Protein AF-A0A934Y844-F1 (afdb_monomer)

Structure (mmCIF, N/CA/C/O backbone):
data_AF-A0A934Y844-F1
#
_entry.id   AF-A0A934Y844-F1
#
loop_
_atom_site.group_PDB
_atom_site.id
_atom_site.type_symbol
_atom_site.label_atom_id
_atom_site.label_alt_id
_atom_site.label_comp_id
_atom_site.label_asym_id
_atom_site.label_entity_id
_atom_site.label_seq_id
_atom_site.pdbx_PDB_ins_code
_atom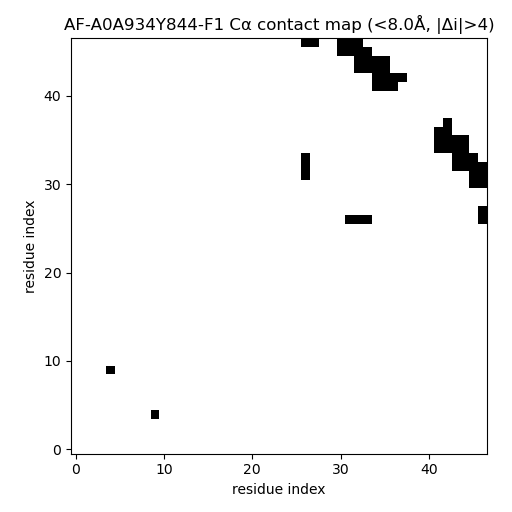_site.Cartn_x
_atom_site.Cartn_y
_atom_site.Cartn_z
_atom_site.occupancy
_atom_site.B_iso_or_equiv
_atom_site.auth_seq_id
_atom_site.auth_comp_id
_atom_site.auth_asym_id
_atom_site.auth_atom_id
_atom_site.pdbx_PDB_model_num
ATOM 1 N N . MET A 1 1 ? 2.137 -15.282 -26.357 1.00 39.84 1 MET A N 1
ATOM 2 C CA . MET A 1 1 ? 3.146 -14.227 -26.598 1.00 39.84 1 MET A CA 1
ATOM 3 C C . MET A 1 1 ? 3.781 -13.852 -25.270 1.00 39.84 1 MET A C 1
ATOM 5 O O . MET A 1 1 ? 3.091 -13.318 -24.413 1.00 39.84 1 MET A O 1
ATOM 9 N N . SER A 1 2 ? 5.055 -14.183 -25.061 1.00 55.75 2 SER A N 1
ATOM 10 C CA . SER A 1 2 ? 5.791 -13.726 -23.878 1.00 55.75 2 SER A CA 1
ATOM 11 C C . SER A 1 2 ? 6.252 -12.295 -24.140 1.00 55.75 2 SER A C 1
ATOM 13 O O . SER A 1 2 ? 7.266 -12.082 -24.805 1.00 55.75 2 SER A O 1
ATOM 15 N N . TYR A 1 3 ? 5.468 -11.310 -23.698 1.00 61.03 3 TYR A N 1
ATOM 16 C CA . TYR A 1 3 ? 5.864 -9.905 -23.770 1.00 61.03 3 TYR A CA 1
ATOM 17 C C . TYR A 1 3 ? 7.090 -9.713 -22.875 1.00 61.03 3 TYR A C 1
ATOM 19 O O . TYR A 1 3 ? 6.989 -9.726 -21.649 1.00 61.03 3 TYR A O 1
ATOM 27 N N . LYS A 1 4 ? 8.268 -9.584 -23.495 1.00 66.06 4 LYS A N 1
ATOM 28 C CA . LYS A 1 4 ? 9.523 -9.264 -22.808 1.00 66.06 4 LYS A CA 1
ATOM 29 C C . LYS A 1 4 ? 9.296 -7.938 -22.077 1.00 66.06 4 LYS A C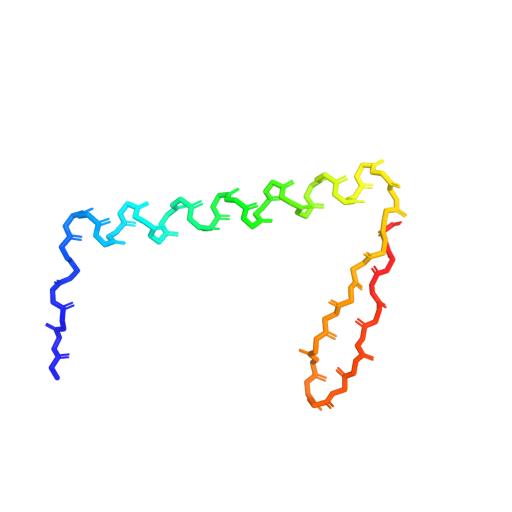 1
ATOM 31 O O . LYS A 1 4 ? 9.149 -6.906 -22.732 1.00 66.06 4 LYS A O 1
ATOM 36 N N . ARG A 1 5 ? 9.196 -7.959 -20.740 1.00 65.69 5 ARG A N 1
ATOM 37 C CA . ARG A 1 5 ? 9.089 -6.720 -19.958 1.00 65.69 5 ARG A CA 1
ATOM 38 C C . ARG A 1 5 ? 10.317 -5.879 -20.281 1.00 65.69 5 ARG A C 1
ATOM 40 O O . ARG A 1 5 ? 11.447 -6.315 -20.070 1.00 65.69 5 ARG A O 1
ATOM 47 N N . THR A 1 6 ? 10.102 -4.701 -20.850 1.00 81.50 6 THR A N 1
ATOM 48 C CA . THR A 1 6 ? 11.179 -3.728 -21.010 1.00 81.50 6 THR A CA 1
ATOM 49 C C . THR A 1 6 ? 11.640 -3.299 -19.617 1.00 81.50 6 THR A C 1
ATOM 51 O O . THR A 1 6 ? 10.844 -3.276 -18.678 1.00 81.50 6 THR A O 1
ATOM 54 N N . ALA A 1 7 ? 12.918 -2.947 -19.461 1.00 83.94 7 ALA A N 1
ATOM 55 C CA . ALA A 1 7 ? 13.466 -2.526 -18.166 1.00 83.94 7 ALA A CA 1
ATOM 56 C C . ALA A 1 7 ? 12.660 -1.377 -17.521 1.00 83.94 7 ALA A C 1
ATOM 58 O O . ALA A 1 7 ? 12.562 -1.284 -16.301 1.00 83.94 7 ALA A O 1
ATOM 59 N N . ILE A 1 8 ? 12.043 -0.529 -18.348 1.00 86.62 8 ILE A N 1
ATOM 60 C CA . ILE A 1 8 ? 11.153 0.554 -17.917 1.00 86.62 8 ILE A CA 1
ATOM 61 C C . ILE A 1 8 ? 9.856 -0.005 -17.327 1.00 86.62 8 ILE A C 1
ATOM 63 O O . ILE A 1 8 ? 9.465 0.400 -16.238 1.00 86.62 8 ILE A O 1
ATOM 67 N N . LEU A 1 9 ? 9.207 -0.954 -18.009 1.00 87.25 9 LEU A N 1
ATOM 68 C CA . LEU A 1 9 ? 7.969 -1.561 -17.521 1.00 87.25 9 LEU A CA 1
ATOM 69 C C . LEU A 1 9 ? 8.185 -2.261 -16.175 1.00 87.25 9 LEU A C 1
ATOM 71 O O . LEU A 1 9 ? 7.349 -2.135 -15.287 1.00 87.25 9 LEU A O 1
ATOM 75 N N . THR A 1 10 ? 9.319 -2.944 -15.998 1.00 90.62 10 THR A N 1
ATOM 76 C CA . THR A 1 10 ? 9.675 -3.563 -14.714 1.00 90.62 10 THR A CA 1
ATOM 77 C C . THR A 1 10 ? 9.793 -2.521 -13.603 1.00 90.62 10 THR A C 1
ATOM 79 O O . THR A 1 10 ? 9.116 -2.654 -12.589 1.00 90.62 10 THR A O 1
ATOM 82 N N . LYS A 1 11 ? 10.545 -1.434 -13.828 1.00 92.06 11 LYS A N 1
ATOM 83 C CA . LYS A 1 11 ? 10.680 -0.342 -12.848 1.00 92.06 11 LYS A CA 1
ATOM 84 C C . LYS A 1 11 ? 9.342 0.295 -12.476 1.00 92.06 11 LYS A C 1
ATOM 86 O O . LYS A 1 11 ? 9.137 0.656 -11.324 1.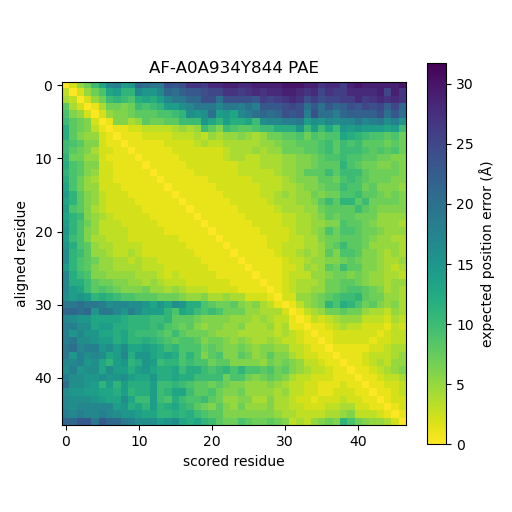00 92.06 11 LYS A O 1
ATOM 91 N N . VAL A 1 12 ? 8.437 0.454 -13.443 1.00 91.62 12 VAL A N 1
ATOM 92 C CA . VAL A 1 12 ? 7.102 1.014 -13.186 1.00 91.62 12 VAL A CA 1
ATOM 93 C C . VAL A 1 12 ? 6.280 0.075 -12.305 1.00 91.62 12 VAL A C 1
ATOM 95 O O . VAL A 1 12 ? 5.651 0.540 -11.360 1.00 91.62 12 VAL A O 1
ATOM 98 N N . VAL A 1 13 ? 6.302 -1.233 -12.573 1.00 92.44 13 VAL A N 1
ATOM 99 C CA . VAL A 1 13 ? 5.586 -2.222 -11.750 1.00 92.44 13 VAL A CA 1
ATOM 100 C C . VAL A 1 13 ? 6.139 -2.251 -10.323 1.00 92.44 13 VAL A C 1
ATOM 102 O O . VAL A 1 13 ? 5.362 -2.156 -9.378 1.00 92.44 13 VAL A O 1
ATOM 105 N N . GLU A 1 14 ? 7.462 -2.276 -10.161 1.00 92.88 14 GLU A N 1
ATOM 106 C CA . GLU A 1 14 ? 8.117 -2.230 -8.844 1.00 92.88 14 GLU A CA 1
ATOM 107 C C . GLU A 1 14 ? 7.777 -0.943 -8.076 1.00 92.88 14 GLU A C 1
ATOM 109 O O . GLU A 1 14 ? 7.488 -0.972 -6.879 1.00 92.88 14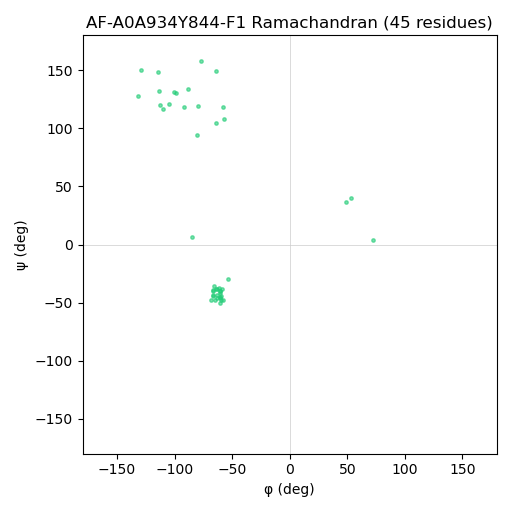 GLU A O 1
ATOM 114 N N . ALA A 1 15 ? 7.754 0.204 -8.762 1.00 93.56 15 ALA A N 1
ATOM 115 C CA . ALA A 1 15 ? 7.359 1.468 -8.149 1.00 93.56 15 ALA A CA 1
ATOM 116 C C . ALA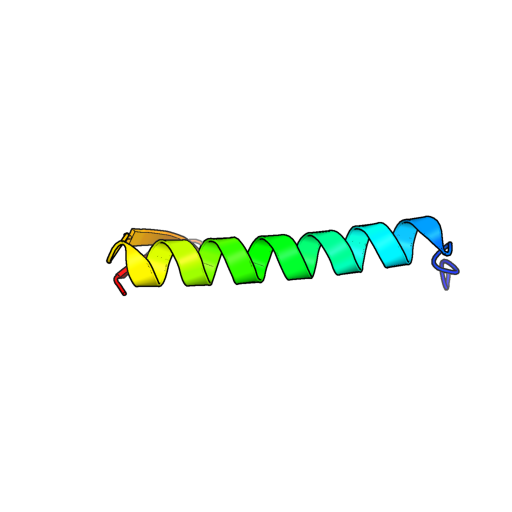 A 1 15 ? 5.892 1.451 -7.687 1.00 93.56 15 ALA A C 1
ATOM 118 O O . ALA A 1 15 ? 5.582 1.983 -6.621 1.00 93.56 15 ALA A O 1
ATOM 119 N N . MET A 1 16 ? 4.993 0.829 -8.456 1.00 94.06 16 MET A N 1
ATOM 120 C CA . MET A 1 16 ? 3.579 0.699 -8.090 1.00 94.06 16 MET A CA 1
ATOM 121 C C . MET A 1 16 ? 3.379 -0.192 -6.859 1.00 94.06 16 MET A C 1
ATOM 123 O O . MET A 1 16 ? 2.582 0.163 -5.989 1.00 94.06 16 MET A O 1
ATOM 127 N N . GLU A 1 17 ? 4.123 -1.296 -6.747 1.00 93.12 17 GLU A N 1
ATOM 128 C CA . GLU A 1 17 ? 4.124 -2.145 -5.545 1.00 93.12 17 GLU A CA 1
ATOM 129 C C . GLU A 1 17 ? 4.584 -1.349 -4.314 1.00 93.12 17 GLU A C 1
ATOM 131 O O . GLU A 1 17 ? 3.907 -1.327 -3.285 1.00 93.12 17 GLU A O 1
ATOM 136 N N . LEU A 1 18 ? 5.663 -0.575 -4.451 1.00 95.19 18 LEU A N 1
ATOM 137 C CA . LEU A 1 18 ? 6.198 0.234 -3.355 1.00 95.19 18 LEU A CA 1
ATOM 138 C C . LEU A 1 18 ? 5.243 1.357 -2.908 1.00 95.19 18 LEU A C 1
ATOM 140 O O . LEU A 1 18 ? 5.165 1.686 -1.721 1.00 95.19 18 LEU A O 1
ATOM 144 N N . VAL A 1 19 ? 4.506 1.960 -3.846 1.00 94.31 19 VAL A N 1
ATOM 145 C CA . VAL A 1 19 ? 3.466 2.956 -3.536 1.00 94.31 19 VAL A CA 1
ATOM 146 C C . VAL A 1 19 ? 2.308 2.310 -2.780 1.00 94.31 19 VAL A C 1
ATOM 148 O O . VAL A 1 19 ? 1.844 2.873 -1.786 1.00 94.31 19 VAL A O 1
ATOM 151 N N . HIS A 1 20 ? 1.861 1.132 -3.216 1.00 89.31 20 HIS A N 1
ATOM 152 C CA . HIS A 1 20 ? 0.787 0.395 -2.559 1.00 89.31 20 HIS A CA 1
ATOM 153 C C . HIS A 1 20 ? 1.121 0.095 -1.089 1.00 89.31 20 HIS A C 1
ATOM 155 O O . HIS A 1 20 ? 0.323 0.409 -0.199 1.00 89.31 20 HIS A O 1
ATOM 161 N N . ASP A 1 21 ? 2.327 -0.403 -0.818 1.00 91.00 21 ASP A N 1
ATOM 162 C CA . ASP A 1 21 ? 2.762 -0.737 0.542 1.00 91.00 21 ASP A CA 1
ATOM 163 C C . ASP A 1 21 ? 2.821 0.494 1.454 1.00 91.00 21 ASP A C 1
ATOM 165 O O . ASP A 1 21 ? 2.301 0.474 2.576 1.00 91.00 21 ASP A O 1
ATOM 169 N N . LYS A 1 22 ? 3.360 1.612 0.950 1.00 92.75 22 LYS A N 1
ATOM 170 C CA . LYS A 1 22 ? 3.409 2.876 1.703 1.00 92.75 22 LYS A CA 1
ATOM 171 C C . LYS A 1 22 ? 2.024 3.431 2.021 1.00 92.75 22 LYS A C 1
ATOM 173 O O . LYS A 1 22 ? 1.818 3.960 3.114 1.00 92.75 22 LYS A O 1
ATOM 178 N N . LEU A 1 23 ? 1.068 3.320 1.097 1.00 87.00 23 LEU A N 1
ATOM 179 C CA . LEU A 1 23 ? -0.306 3.779 1.324 1.00 87.00 23 LEU A CA 1
ATOM 180 C C . LEU A 1 23 ? -1.008 2.951 2.407 1.00 87.00 23 LEU A C 1
ATOM 182 O O . LEU A 1 23 ? -1.718 3.516 3.245 1.00 87.00 23 LEU A O 1
ATOM 186 N N . ILE A 1 24 ? -0.782 1.634 2.432 1.00 86.75 24 ILE A N 1
ATOM 187 C CA . ILE A 1 24 ? -1.301 0.761 3.491 1.00 86.75 24 ILE A CA 1
ATOM 188 C C . ILE A 1 24 ? -0.672 1.115 4.838 1.00 86.75 24 ILE A C 1
ATOM 190 O O . ILE A 1 24 ? -1.395 1.265 5.826 1.00 86.75 24 ILE A O 1
ATOM 194 N N . GLU A 1 25 ? 0.652 1.269 4.898 1.00 89.12 25 GLU A N 1
ATOM 195 C CA . GLU A 1 25 ? 1.351 1.631 6.134 1.00 89.12 25 GLU A CA 1
ATOM 196 C C . GLU A 1 25 ? 0.866 2.982 6.676 1.00 89.12 25 GLU A C 1
ATOM 198 O O . GLU A 1 25 ? 0.570 3.115 7.866 1.00 89.12 25 GLU A O 1
ATOM 203 N N . HIS A 1 26 ? 0.715 3.975 5.797 1.00 88.44 26 HIS A N 1
ATOM 204 C CA . HIS A 1 26 ? 0.179 5.277 6.168 1.00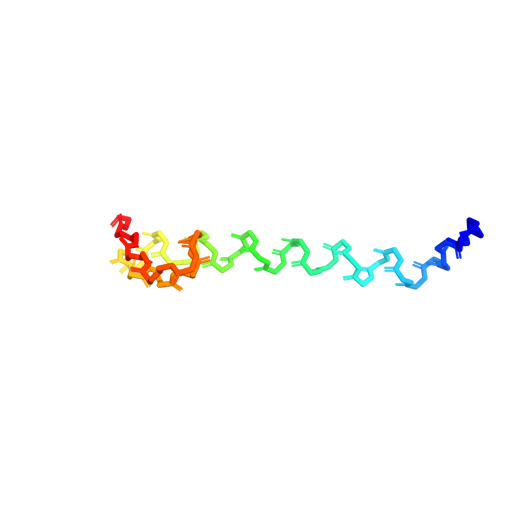 88.44 26 HIS A CA 1
ATOM 205 C C . HIS A 1 26 ? -1.235 5.157 6.744 1.00 88.44 26 HIS A C 1
ATOM 207 O O . HIS A 1 26 ? -1.493 5.678 7.830 1.00 88.44 26 HIS A O 1
ATOM 213 N N . LYS A 1 27 ? -2.136 4.416 6.079 1.00 84.31 27 LYS A N 1
ATOM 214 C CA . LYS A 1 27 ? -3.503 4.203 6.576 1.00 84.31 27 LYS A CA 1
ATOM 215 C C . LYS A 1 27 ? -3.552 3.483 7.922 1.00 84.31 27 LYS A C 1
ATOM 217 O O . LYS A 1 27 ? -4.370 3.859 8.758 1.00 84.31 27 LYS A O 1
ATOM 222 N N . LYS A 1 28 ? -2.661 2.516 8.163 1.00 84.31 28 LYS A N 1
ATOM 223 C CA . LYS A 1 28 ? -2.508 1.872 9.478 1.00 84.31 28 LYS A CA 1
ATOM 224 C C . LYS A 1 28 ? -2.116 2.882 10.559 1.00 84.31 28 LYS A C 1
ATOM 226 O O . LYS A 1 28 ? -2.734 2.904 11.618 1.00 84.31 28 LYS A O 1
ATOM 231 N N . LYS A 1 29 ? -1.140 3.758 10.285 1.00 88.25 29 LYS A N 1
ATOM 232 C CA . LYS A 1 29 ? -0.682 4.780 11.249 1.00 88.25 29 LYS A CA 1
ATOM 233 C C . LYS A 1 29 ? -1.789 5.752 11.649 1.00 88.25 29 LYS A C 1
ATOM 235 O O . LYS A 1 29 ? -1.902 6.088 12.823 1.00 88.25 29 LYS A O 1
ATOM 240 N N . ILE A 1 30 ? -2.620 6.172 10.698 1.00 88.12 30 ILE A N 1
ATOM 241 C CA . ILE A 1 30 ? -3.720 7.111 10.963 1.00 88.12 30 ILE A CA 1
ATOM 242 C C . ILE A 1 30 ? -5.006 6.424 11.463 1.00 88.12 30 ILE A C 1
ATOM 244 O O . ILE A 1 30 ? -6.027 7.096 11.584 1.00 88.12 30 ILE A O 1
ATOM 248 N N . LYS A 1 31 ? -4.985 5.101 11.729 1.00 79.44 31 LYS A N 1
ATOM 249 C CA . LYS A 1 31 ? -6.177 4.274 12.036 1.00 79.44 31 LYS A CA 1
ATOM 250 C C . LYS A 1 31 ? -7.315 4.487 11.026 1.00 79.44 31 LYS A C 1
ATOM 252 O O . LYS A 1 31 ? -8.497 4.551 11.371 1.00 79.44 31 LYS A O 1
ATOM 257 N N . GLY A 1 32 ? -6.929 4.677 9.768 1.00 75.75 32 GLY A N 1
ATOM 258 C CA . GLY A 1 32 ? -7.827 5.002 8.674 1.00 75.75 32 GLY A CA 1
ATOM 259 C C . GLY A 1 32 ? -8.601 3.781 8.194 1.00 75.75 32 GLY A C 1
ATOM 260 O O . GLY A 1 32 ? -8.185 2.636 8.356 1.00 75.75 32 GLY A O 1
ATOM 261 N N . GLU A 1 33 ? -9.730 4.035 7.546 1.00 82.88 33 GLU A N 1
ATOM 262 C CA . GLU A 1 33 ? -10.547 2.999 6.923 1.00 82.88 33 GLU A CA 1
ATOM 263 C C . GLU A 1 33 ? -10.087 2.750 5.476 1.00 82.88 33 GLU A C 1
ATOM 265 O O . GLU A 1 33 ? -9.854 3.684 4.696 1.00 82.88 33 GLU A O 1
ATOM 270 N N . ILE A 1 34 ? -9.939 1.484 5.090 1.00 84.75 34 ILE A N 1
ATOM 271 C CA . ILE A 1 34 ? -9.790 1.057 3.697 1.00 84.75 34 ILE A CA 1
ATOM 272 C C . ILE A 1 34 ? -11.125 0.522 3.201 1.00 84.75 34 ILE A C 1
ATOM 274 O O . ILE A 1 34 ? -11.732 -0.326 3.840 1.00 84.75 34 ILE A O 1
ATOM 278 N N . VAL A 1 35 ? -11.550 0.983 2.028 1.00 86.69 35 VAL A N 1
ATOM 279 C CA . VAL A 1 35 ? -12.723 0.462 1.328 1.00 86.69 35 VAL A CA 1
ATOM 280 C C . VAL A 1 35 ? -12.226 -0.235 0.069 1.00 86.69 35 VAL A C 1
ATOM 282 O O . VAL A 1 35 ? -11.562 0.393 -0.753 1.00 86.69 35 VAL A O 1
ATOM 285 N N . VAL A 1 36 ? -12.501 -1.529 -0.061 1.00 87.75 36 VAL A N 1
ATOM 286 C CA . VAL A 1 36 ? -12.099 -2.357 -1.208 1.00 87.75 36 VAL A CA 1
ATOM 287 C C . VAL A 1 36 ? -13.298 -3.108 -1.760 1.00 87.75 36 VAL A C 1
ATOM 289 O O . VAL A 1 36 ? -14.222 -3.447 -1.027 1.00 87.75 36 VAL A O 1
ATOM 292 N N . MET A 1 37 ? -13.283 -3.390 -3.058 1.00 90.81 37 MET A N 1
ATOM 293 C CA . MET A 1 37 ? -14.258 -4.276 -3.683 1.00 90.81 37 MET A CA 1
ATOM 294 C C . MET A 1 37 ? -13.697 -5.700 -3.671 1.00 90.81 37 MET A C 1
ATOM 296 O O . MET A 1 37 ? -12.645 -5.955 -4.252 1.00 90.81 37 MET A O 1
ATOM 300 N N . LYS A 1 38 ? -14.377 -6.619 -2.986 1.00 88.06 38 L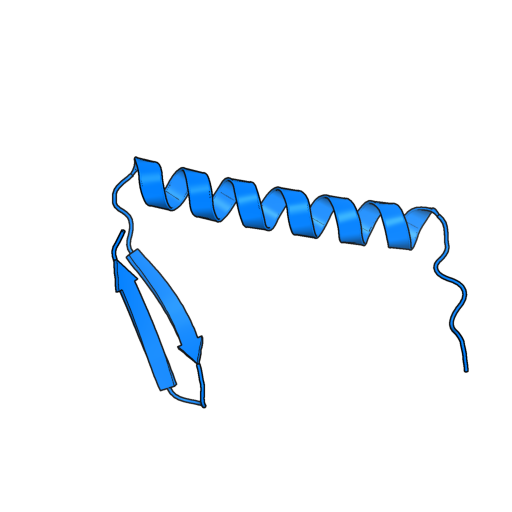YS A N 1
ATOM 301 C CA . LYS A 1 38 ? -14.005 -8.033 -2.880 1.00 88.06 38 LYS A CA 1
ATOM 302 C C . LYS A 1 38 ? -15.236 -8.887 -3.164 1.00 88.06 38 LYS A C 1
ATOM 304 O O . LYS A 1 38 ? -16.291 -8.649 -2.582 1.00 88.06 38 LYS A O 1
ATOM 309 N N . ASP A 1 39 ? -15.114 -9.835 -4.090 1.00 92.06 39 ASP A N 1
ATOM 310 C CA . ASP A 1 39 ? -16.206 -10.734 -4.499 1.00 92.06 39 ASP A CA 1
ATOM 311 C C . ASP A 1 39 ? -17.488 -9.982 -4.913 1.00 92.06 39 ASP A C 1
ATOM 313 O O . ASP A 1 39 ? -18.605 -10.343 -4.546 1.00 92.06 39 ASP A O 1
ATOM 317 N N . GLY A 1 40 ? -17.318 -8.864 -5.629 1.00 94.19 40 GLY A N 1
ATOM 318 C CA . GLY A 1 40 ? -18.426 -8.007 -6.066 1.00 94.19 40 GLY A CA 1
ATOM 319 C C . GLY A 1 40 ? -19.082 -7.180 -4.952 1.00 94.19 40 GLY A C 1
ATOM 320 O O . GLY A 1 40 ? -20.052 -6.474 -5.212 1.00 94.19 40 GLY A O 1
ATOM 321 N N . LYS A 1 41 ? -18.566 -7.237 -3.719 1.00 92.19 41 LYS A N 1
ATOM 322 C CA . LYS A 1 41 ? -19.090 -6.510 -2.559 1.00 92.19 41 LYS A CA 1
ATOM 323 C C . LYS A 1 41 ? -18.095 -5.469 -2.070 1.00 92.19 41 LYS A C 1
ATOM 325 O O . LYS A 1 41 ? -16.884 -5.659 -2.138 1.00 92.19 41 LYS A O 1
ATOM 330 N N . ILE A 1 42 ? -18.616 -4.371 -1.535 1.00 93.44 42 ILE A N 1
ATOM 331 C CA . ILE A 1 42 ? -17.802 -3.349 -0.879 1.00 93.44 42 ILE A CA 1
ATOM 332 C C . ILE A 1 42 ? -17.480 -3.831 0.538 1.00 93.44 42 ILE A C 1
ATOM 334 O O . ILE A 1 42 ? -18.381 -4.034 1.350 1.00 93.44 42 ILE A O 1
ATOM 338 N N . VAL A 1 43 ? -16.195 -4.001 0.837 1.00 92.38 43 VAL A N 1
ATOM 339 C CA . VAL A 1 43 ? -15.675 -4.412 2.143 1.00 92.38 43 VAL A CA 1
ATOM 340 C C . VAL A 1 43 ? -14.874 -3.265 2.746 1.00 92.38 43 VAL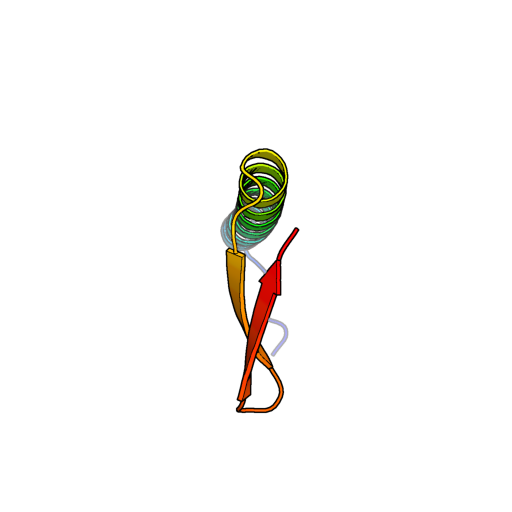 A C 1
ATOM 342 O O . VAL A 1 43 ? -14.024 -2.661 2.093 1.00 92.38 43 VAL A O 1
ATOM 345 N N . ARG A 1 44 ? -15.155 -2.973 4.014 1.00 90.50 44 ARG A N 1
ATOM 346 C CA . ARG A 1 44 ? -14.481 -1.947 4.808 1.00 90.50 44 ARG A CA 1
ATOM 347 C C . ARG A 1 44 ? -13.532 -2.629 5.786 1.00 90.50 44 ARG A C 1
ATOM 349 O O . ARG A 1 44 ? -13.962 -3.451 6.589 1.00 90.50 44 ARG A O 1
ATOM 356 N N . ILE A 1 45 ? -12.248 -2.312 5.696 1.00 84.56 45 ILE A N 1
ATOM 357 C CA . ILE A 1 45 ? -11.199 -2.810 6.583 1.00 84.56 45 ILE A CA 1
ATOM 358 C C . ILE A 1 45 ? -10.745 -1.633 7.435 1.00 84.56 45 ILE A C 1
ATOM 360 O O . ILE A 1 45 ? -10.232 -0.640 6.918 1.00 84.56 45 ILE A O 1
ATOM 364 N N . LYS A 1 46 ? -10.950 -1.744 8.744 1.00 79.06 46 LYS A N 1
ATOM 365 C CA . LYS A 1 46 ? -10.451 -0.787 9.727 1.00 79.06 46 LYS A CA 1
ATOM 366 C C . LYS A 1 46 ? -9.168 -1.353 10.331 1.00 79.06 46 LYS A C 1
ATOM 368 O O . LYS A 1 46 ? -9.152 -2.529 10.692 1.00 79.0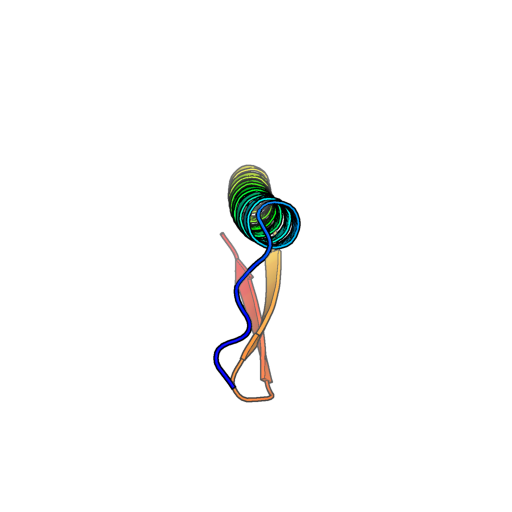6 46 LYS A O 1
ATOM 373 N N . PHE A 1 47 ? -8.115 -0.543 10.376 1.00 70.56 47 PHE A N 1
ATOM 374 C CA . PHE A 1 47 ? -6.857 -0.894 11.037 1.00 70.56 47 PHE A CA 1
ATOM 375 C C . PHE A 1 47 ? -6.832 -0.437 12.493 1.00 70.56 47 PHE A C 1
ATOM 377 O O . PHE A 1 47 ? -7.515 0.565 12.814 1.00 70.56 47 PHE A O 1
#

Radius of gyration: 15.21 Å; Cα contacts (8 Å, |Δi|>4): 28; chains: 1; bounding box: 33×21×39 Å

Sequence (47 aa):
MSYKRTAILTKVVEAMELVHDKLIEHKKKIKGEIVVMKDGKIVRIKF

pLDDT: mean 84.94, std 11.12, range [39.84, 95.19]

Mean predicted aligned error: 7.59 Å

Foldseek 3Di:
DPPPQDPVNVVVVVVVVVVVVVVVVVCVVVQHWDWDQDPNDTDIDGD

Secondary structure (DSSP, 8-state):
------HHHHHHHHHHHHHHHHHHHHHHHTTPEEEEEETTEEEEEE-

Nearest PDB structures (foldseek):
  6k4w-assembly1_A  TM=4.213E-01  e=5.273E+00  Arenicola marina

Solvent-accessible surface area (backbone atoms only — not comparable to full-atom values): 2905 Å² total; per-residue (Å²): 133,86,76,77,74,47,76,63,57,50,52,52,53,55,50,52,53,54,51,52,53,52,54,52,53,50,33,48,76,69,53,33,77,45,79,46,79,53,96,93,36,85,42,78,48,74,87